Protein AF-A0A522MUW7-F1 (afdb_monomer_lite)

Secondary structure (DSSP, 8-state):
--HHHHHHIIIII--S-HHHHHHHHHHS----GGGHHHHHHHHHHGGGS-HHHHHHHHHHHTT----HHHHHHHHHHHHTT-HHHHHHHT-

pLDDT: mean 94.77, std 4.18, range [67.38, 98.0]

Sequence (91 aa):
MTTIEAIDAYFFEQRGSKADLIKGLLAKRSELPAAQPYYRAFEAVGARAADEALLALRSVLAGHHADDEHVKTLRAAVAAKDRAAYLRVLG

Structure (mmCIF, N/CA/C/O backbone):
data_AF-A0A522MUW7-F1
#
_entry.id   AF-A0A522MUW7-F1
#
loop_
_atom_site.group_PDB
_atom_site.id
_atom_site.type_symbol
_atom_site.label_atom_id
_atom_site.label_alt_id
_atom_site.label_comp_id
_atom_site.label_asym_id
_atom_site.label_entity_id
_atom_site.label_seq_id
_atom_site.pdbx_PDB_ins_code
_atom_site.Cartn_x
_atom_site.Cartn_y
_atom_site.Cartn_z
_atom_site.occupancy
_atom_site.B_iso_or_equiv
_atom_site.auth_seq_id
_atom_site.auth_comp_id
_atom_site.auth_asym_id
_atom_site.auth_atom_id
_atom_site.pdbx_PDB_model_num
ATOM 1 N N . MET A 1 1 ? 2.084 15.117 -0.653 1.00 67.38 1 MET A N 1
ATOM 2 C CA . MET A 1 1 ? 2.204 13.667 -0.448 1.00 67.38 1 MET A CA 1
ATOM 3 C C . MET A 1 1 ? 1.490 12.941 -1.577 1.00 67.38 1 MET A C 1
ATOM 5 O O . MET A 1 1 ? 0.283 13.127 -1.738 1.00 67.38 1 MET A O 1
ATOM 9 N N . THR A 1 2 ? 2.240 12.219 -2.402 1.00 84.81 2 THR A N 1
ATOM 10 C CA . THR A 1 2 ? 1.739 11.333 -3.459 1.00 84.81 2 THR A CA 1
ATOM 11 C C . THR A 1 2 ? 1.185 10.038 -2.855 1.00 84.81 2 THR A C 1
ATOM 13 O O . THR A 1 2 ? 1.416 9.730 -1.685 1.00 84.81 2 THR A O 1
ATOM 16 N N . THR A 1 3 ? 0.455 9.260 -3.655 1.00 87.06 3 THR A N 1
ATOM 17 C CA . THR A 1 3 ? -0.062 7.930 -3.282 1.00 87.06 3 THR A CA 1
ATOM 18 C C . THR A 1 3 ? 1.062 6.989 -2.829 1.00 87.06 3 THR A C 1
ATOM 20 O O . THR A 1 3 ? 0.898 6.256 -1.860 1.00 87.06 3 THR A O 1
ATOM 23 N N . ILE A 1 4 ? 2.222 7.059 -3.488 1.00 92.88 4 ILE A N 1
ATOM 24 C CA . ILE A 1 4 ? 3.420 6.275 -3.163 1.00 92.88 4 ILE A CA 1
ATOM 25 C C . ILE A 1 4 ? 3.987 6.674 -1.794 1.00 92.88 4 ILE A C 1
ATOM 27 O O . ILE A 1 4 ? 4.175 5.817 -0.934 1.00 92.88 4 ILE A O 1
ATOM 31 N N . GLU A 1 5 ? 4.193 7.974 -1.570 1.00 92.00 5 GLU A N 1
ATOM 32 C CA . GLU A 1 5 ? 4.737 8.493 -0.307 1.00 92.00 5 GLU A CA 1
ATOM 33 C C . GLU A 1 5 ? 3.838 8.145 0.889 1.00 92.00 5 GLU A C 1
ATOM 35 O O . GLU A 1 5 ? 4.334 7.858 1.974 1.00 92.00 5 GLU A O 1
ATOM 40 N N . ALA A 1 6 ? 2.517 8.126 0.688 1.00 93.62 6 ALA A N 1
ATOM 41 C CA . ALA A 1 6 ? 1.557 7.768 1.728 1.00 93.62 6 ALA A CA 1
ATOM 42 C C . ALA A 1 6 ? 1.687 6.303 2.177 1.00 93.62 6 ALA A C 1
ATOM 44 O O . ALA A 1 6 ? 1.635 6.019 3.374 1.00 93.62 6 ALA A O 1
ATOM 45 N N . ILE A 1 7 ? 1.866 5.378 1.227 1.00 95.44 7 ILE A N 1
ATOM 46 C CA . ILE A 1 7 ? 2.035 3.950 1.525 1.00 95.44 7 ILE A CA 1
ATOM 47 C C . ILE A 1 7 ? 3.369 3.716 2.243 1.00 95.44 7 ILE A C 1
ATOM 49 O O . ILE A 1 7 ? 3.413 3.021 3.258 1.00 95.44 7 ILE A O 1
ATOM 53 N N . ASP A 1 8 ? 4.444 4.345 1.765 1.00 96.19 8 ASP A N 1
ATOM 54 C CA . ASP A 1 8 ? 5.769 4.211 2.374 1.00 96.19 8 ASP A CA 1
ATOM 55 C C . ASP A 1 8 ? 5.776 4.763 3.818 1.00 96.19 8 ASP A C 1
ATOM 57 O O . ASP A 1 8 ? 6.297 4.117 4.732 1.00 96.19 8 ASP A O 1
ATOM 61 N N . ALA A 1 9 ? 5.136 5.914 4.058 1.00 94.94 9 ALA A N 1
ATOM 62 C CA . ALA A 1 9 ? 5.018 6.505 5.392 1.00 94.94 9 ALA A CA 1
ATOM 63 C C . ALA A 1 9 ? 4.174 5.647 6.355 1.00 94.94 9 ALA A C 1
ATOM 65 O O . ALA A 1 9 ? 4.486 5.565 7.544 1.00 94.94 9 ALA A O 1
ATOM 66 N N . TYR A 1 10 ? 3.138 4.964 5.862 1.00 96.12 10 TYR A N 1
ATOM 67 C CA . TYR A 1 10 ? 2.357 4.029 6.675 1.00 96.12 10 TYR A CA 1
ATOM 68 C C . TYR A 1 10 ? 3.217 2.862 7.188 1.00 96.12 10 TYR A C 1
ATOM 70 O O . TYR A 1 10 ? 3.179 2.546 8.377 1.00 96.12 10 TYR A O 1
ATOM 78 N N . PHE A 1 11 ? 4.053 2.266 6.334 1.00 96.31 11 PHE A N 1
ATOM 79 C CA . PHE A 1 11 ? 4.869 1.111 6.722 1.00 96.31 11 PHE A CA 1
ATOM 80 C C . PHE A 1 11 ? 6.101 1.460 7.570 1.00 96.31 11 PHE A C 1
ATOM 82 O O . PHE A 1 11 ? 6.430 0.728 8.516 1.00 96.31 11 PHE A O 1
ATOM 89 N N . PHE A 1 12 ? 6.790 2.559 7.250 1.00 96.62 12 PHE A N 1
ATOM 90 C CA . PHE A 1 12 ? 8.093 2.879 7.847 1.00 96.62 12 PHE A CA 1
ATOM 91 C C . PHE A 1 12 ? 8.047 4.010 8.872 1.00 96.62 12 PHE A C 1
ATOM 93 O O . PHE A 1 12 ? 8.786 3.957 9.851 1.00 96.62 12 PHE A O 1
ATOM 100 N N . GLU A 1 13 ? 7.165 4.993 8.698 1.00 94.38 13 GLU A N 1
ATOM 101 C CA . GLU A 1 13 ? 7.036 6.129 9.623 1.00 94.38 13 GLU A CA 1
ATOM 102 C C . GLU A 1 13 ? 5.904 5.925 10.642 1.00 94.38 13 GLU A C 1
ATOM 104 O O . GLU A 1 13 ? 5.765 6.726 11.563 1.00 94.38 13 GLU A O 1
ATOM 109 N N . GLN A 1 14 ? 5.094 4.866 10.482 1.00 86.94 14 GLN A N 1
ATOM 110 C CA . GLN A 1 14 ? 3.882 4.606 11.274 1.00 86.94 14 GLN A CA 1
ATOM 111 C C . GLN A 1 14 ? 2.947 5.827 11.311 1.00 86.94 14 GLN A C 1
ATOM 113 O O . GLN A 1 14 ? 2.276 6.106 12.308 1.00 86.94 14 GLN A O 1
ATOM 118 N N . ARG A 1 15 ? 2.928 6.598 10.217 1.00 87.94 15 ARG A N 1
ATOM 119 C CA . ARG A 1 15 ? 2.157 7.836 10.136 1.00 87.94 15 ARG A CA 1
ATOM 120 C C . ARG A 1 15 ? 0.711 7.527 9.754 1.00 87.94 15 ARG A C 1
ATOM 122 O O . ARG A 1 15 ? 0.428 7.156 8.618 1.00 87.94 15 ARG A O 1
ATOM 129 N N . GLY A 1 16 ? -0.202 7.803 10.682 1.00 86.81 16 GLY A N 1
ATOM 130 C CA . GLY A 1 16 ? -1.646 7.696 10.468 1.00 86.81 16 GLY A CA 1
ATOM 131 C C . GLY A 1 16 ? -2.179 6.265 10.564 1.00 86.81 16 GLY A C 1
ATOM 132 O O . GLY A 1 16 ? -1.430 5.304 10.725 1.00 86.81 16 GLY A O 1
ATOM 133 N N . SER A 1 17 ? -3.503 6.126 10.492 1.00 94.38 17 SER A N 1
ATOM 134 C CA . SER A 1 17 ? -4.157 4.817 10.507 1.00 94.38 17 SER A CA 1
ATOM 135 C C . SER A 1 17 ? -4.287 4.236 9.093 1.00 94.38 17 SER A C 1
ATOM 137 O O . SER A 1 17 ? -4.339 4.971 8.104 1.00 94.38 17 SER A O 1
ATOM 139 N N . LYS A 1 18 ? -4.440 2.907 8.978 1.00 95.38 18 LYS A N 1
ATOM 140 C CA . LYS A 1 18 ? -4.787 2.260 7.697 1.00 95.38 18 LYS A CA 1
ATOM 141 C C . LYS A 1 18 ? -6.089 2.820 7.108 1.00 95.38 18 LYS A C 1
ATOM 143 O O . LYS A 1 18 ? -6.209 2.944 5.892 1.00 95.38 18 LYS A O 1
ATOM 148 N N . ALA A 1 19 ? -7.059 3.170 7.956 1.00 96.12 19 ALA A N 1
ATOM 149 C CA . ALA A 1 19 ? -8.325 3.750 7.514 1.00 96.12 19 ALA A CA 1
ATOM 150 C C . ALA A 1 19 ? -8.116 5.113 6.836 1.00 96.12 19 ALA A C 1
ATOM 152 O O . ALA A 1 19 ? -8.661 5.349 5.756 1.00 96.12 19 ALA A O 1
ATOM 153 N N . ASP A 1 20 ? -7.281 5.973 7.424 1.00 95.12 20 ASP A N 1
ATOM 154 C CA . ASP A 1 20 ? -6.951 7.283 6.856 1.00 95.12 20 ASP A CA 1
ATOM 155 C C . ASP A 1 20 ? -6.139 7.152 5.568 1.00 95.12 20 ASP A C 1
ATOM 157 O O . ASP A 1 20 ? -6.424 7.852 4.593 1.00 95.12 20 ASP A O 1
ATOM 161 N N . LEU A 1 21 ? -5.182 6.214 5.533 1.00 96.19 21 LEU A N 1
ATOM 162 C CA . LEU A 1 21 ? -4.438 5.890 4.319 1.00 96.19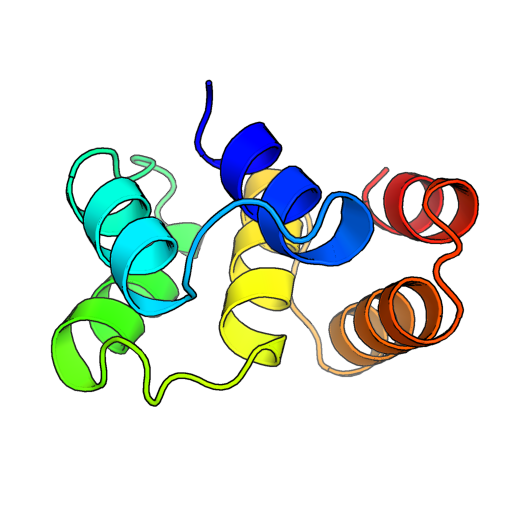 21 LEU A CA 1
ATOM 163 C C . LEU A 1 21 ? -5.401 5.503 3.198 1.00 96.19 21 LEU A C 1
ATOM 165 O O . LEU A 1 21 ? -5.393 6.137 2.148 1.00 96.19 21 LEU A O 1
ATOM 169 N N . ILE A 1 22 ? -6.264 4.509 3.420 1.00 96.81 22 ILE A N 1
ATOM 170 C CA . ILE A 1 22 ? -7.196 4.022 2.396 1.00 96.81 22 ILE A CA 1
ATOM 171 C C . ILE A 1 22 ? -8.146 5.125 1.935 1.00 96.81 22 ILE A C 1
ATOM 173 O O . ILE A 1 22 ? -8.345 5.290 0.732 1.00 96.81 22 ILE A O 1
ATOM 177 N N . LYS A 1 23 ? -8.680 5.931 2.857 1.00 95.88 23 LYS A N 1
ATOM 178 C CA . LYS A 1 23 ? -9.496 7.097 2.501 1.00 95.88 23 LYS A CA 1
ATOM 179 C C . LYS A 1 23 ? -8.729 8.052 1.578 1.00 95.88 23 LYS A C 1
ATOM 181 O O . LYS A 1 23 ? -9.280 8.506 0.577 1.00 95.88 23 LYS A O 1
ATOM 186 N N . GLY A 1 24 ? -7.457 8.321 1.876 1.00 95.38 24 GLY A N 1
ATOM 187 C CA . GLY A 1 24 ? -6.577 9.131 1.032 1.00 95.38 24 GLY A CA 1
ATOM 188 C C . GLY A 1 24 ? -6.305 8.506 -0.340 1.00 95.38 24 GLY A C 1
ATOM 189 O O . GLY A 1 24 ? -6.397 9.200 -1.353 1.00 95.38 24 GLY A O 1
ATOM 190 N N . LEU A 1 25 ? -6.035 7.198 -0.38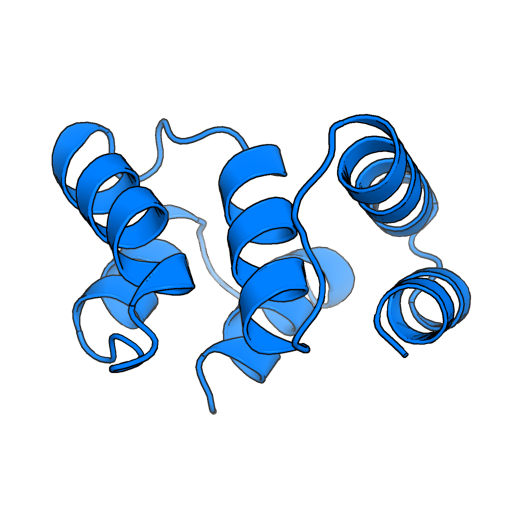8 1.00 95.69 25 LEU A N 1
ATOM 191 C CA . LEU A 1 25 ? -5.810 6.442 -1.625 1.00 95.69 25 LEU A CA 1
ATOM 192 C C . LEU A 1 25 ? -7.042 6.480 -2.540 1.00 95.69 25 LEU A C 1
ATOM 194 O O . LEU A 1 25 ? -6.912 6.697 -3.742 1.00 95.69 25 LEU A O 1
ATOM 198 N N . LEU A 1 26 ? -8.239 6.312 -1.974 1.00 96.19 26 LEU A N 1
ATOM 199 C CA . LEU A 1 26 ? -9.495 6.334 -2.724 1.00 96.19 26 LEU A CA 1
ATOM 200 C C . LEU A 1 26 ? -9.880 7.732 -3.214 1.00 96.19 26 LEU A C 1
ATOM 202 O O . LEU A 1 26 ? -10.551 7.831 -4.241 1.00 96.19 26 LEU A O 1
ATOM 206 N N . ALA A 1 27 ? -9.458 8.786 -2.510 1.00 95.44 27 ALA A N 1
ATOM 207 C CA . ALA A 1 27 ? -9.660 10.175 -2.920 1.00 95.44 27 ALA A CA 1
ATOM 208 C C . ALA A 1 27 ? -8.688 10.621 -4.028 1.00 95.44 27 ALA A C 1
ATOM 210 O O . ALA A 1 27 ? -8.993 11.550 -4.772 1.00 95.44 27 ALA A O 1
ATOM 211 N N . LYS A 1 28 ? -7.518 9.980 -4.137 1.00 92.56 28 LYS A N 1
ATOM 212 C CA . LYS A 1 28 ? -6.469 10.289 -5.123 1.00 92.56 28 LYS A CA 1
ATOM 213 C C . LYS A 1 28 ? -6.000 9.021 -5.833 1.00 92.56 28 LYS A C 1
ATOM 215 O O . LYS A 1 28 ? -4.846 8.601 -5.709 1.00 92.56 28 LYS A O 1
ATOM 220 N N . ARG A 1 29 ? -6.924 8.390 -6.556 1.00 94.44 29 ARG A N 1
ATOM 221 C CA . ARG A 1 29 ? -6.636 7.164 -7.305 1.00 94.44 29 ARG A CA 1
ATOM 222 C C . ARG A 1 29 ? -5.691 7.465 -8.455 1.00 94.44 29 ARG A C 1
ATOM 224 O O . ARG A 1 29 ? -5.844 8.466 -9.146 1.00 94.44 29 ARG A O 1
ATOM 231 N N . SER A 1 30 ? -4.741 6.567 -8.669 1.00 94.44 30 SER A N 1
ATOM 232 C CA . SER A 1 30 ? -4.002 6.516 -9.923 1.00 94.44 30 SER A CA 1
ATOM 233 C C . SER A 1 30 ? -4.946 6.137 -11.064 1.00 94.44 30 SER A C 1
ATOM 235 O O . SER A 1 30 ? -5.862 5.338 -10.864 1.00 94.44 30 SER A O 1
ATOM 237 N N . GLU A 1 31 ? -4.700 6.668 -12.259 1.00 94.12 31 GLU A N 1
ATOM 238 C CA . GLU A 1 31 ? -5.406 6.286 -13.489 1.00 94.12 31 GLU A CA 1
ATOM 239 C C . GLU A 1 31 ? -4.847 4.997 -14.110 1.00 94.12 31 GLU A C 1
ATOM 241 O O . GLU A 1 31 ? -5.423 4.464 -15.056 1.00 94.12 31 GLU A O 1
ATOM 246 N N . LEU A 1 32 ? -3.752 4.450 -13.561 1.00 95.31 32 LEU A N 1
ATOM 247 C CA . LEU A 1 32 ? -3.158 3.206 -14.04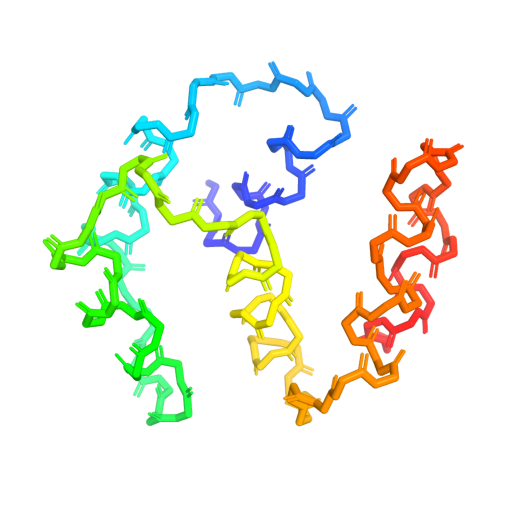6 1.00 95.31 32 LEU A CA 1
ATOM 248 C C . LEU A 1 32 ? -4.196 2.070 -14.018 1.00 95.31 32 LEU A C 1
ATOM 250 O O . LEU A 1 32 ? -4.719 1.751 -12.942 1.00 95.31 32 LEU A O 1
ATOM 254 N N . PRO A 1 33 ? -4.476 1.408 -15.159 1.00 96.06 33 PRO A N 1
ATOM 255 C CA . PRO A 1 33 ? -5.457 0.325 -15.217 1.00 96.06 33 PRO A CA 1
ATOM 256 C C . PRO A 1 33 ? -5.141 -0.820 -14.251 1.00 96.06 33 PRO A C 1
ATOM 258 O O . PRO A 1 33 ? -6.032 -1.326 -13.572 1.00 96.06 33 PRO A O 1
ATOM 261 N N . ALA A 1 34 ? -3.859 -1.169 -14.117 1.00 95.31 34 ALA A N 1
ATOM 262 C CA . ALA A 1 34 ? -3.396 -2.219 -13.213 1.00 95.31 34 ALA A CA 1
ATOM 263 C C . ALA A 1 34 ? -3.622 -1.887 -11.723 1.00 95.31 34 ALA A C 1
ATOM 265 O O . ALA A 1 34 ? -3.687 -2.798 -10.902 1.00 95.31 34 ALA A O 1
ATOM 266 N N . ALA A 1 35 ? -3.775 -0.607 -11.358 1.00 96.56 35 ALA A N 1
ATOM 267 C CA . ALA A 1 35 ? -4.044 -0.187 -9.982 1.00 96.56 35 AL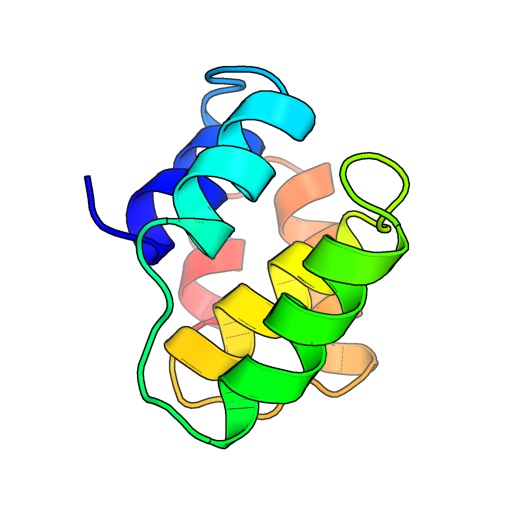A A CA 1
ATOM 268 C C . ALA A 1 35 ? -5.539 -0.280 -9.609 1.00 96.56 35 ALA A C 1
ATOM 270 O O . ALA A 1 35 ? -5.882 -0.385 -8.429 1.00 96.56 35 ALA A O 1
ATOM 271 N N . GLN A 1 36 ? -6.442 -0.272 -10.599 1.00 96.44 36 GLN A N 1
ATOM 272 C CA . GLN A 1 36 ? -7.893 -0.224 -10.373 1.00 96.44 36 GLN A CA 1
ATOM 273 C C . GLN A 1 36 ? -8.451 -1.391 -9.544 1.00 96.44 36 GLN A C 1
ATOM 275 O O . GLN A 1 36 ? -9.292 -1.131 -8.679 1.00 96.44 36 GLN A O 1
ATOM 280 N N . PRO A 1 37 ? -8.013 -2.654 -9.733 1.00 95.56 37 PRO A N 1
ATOM 281 C CA . PRO A 1 37 ? -8.496 -3.766 -8.916 1.00 95.56 37 PRO A CA 1
ATOM 282 C C . PRO A 1 37 ? -8.249 -3.561 -7.416 1.00 95.56 37 PRO A C 1
ATOM 284 O O . PRO A 1 37 ? -9.118 -3.878 -6.605 1.00 95.56 37 PRO A O 1
ATOM 287 N N . TYR A 1 38 ? -7.116 -2.957 -7.043 1.00 96.69 38 TYR A N 1
ATOM 288 C CA . TYR A 1 38 ? -6.786 -2.674 -5.645 1.00 96.69 38 TYR A CA 1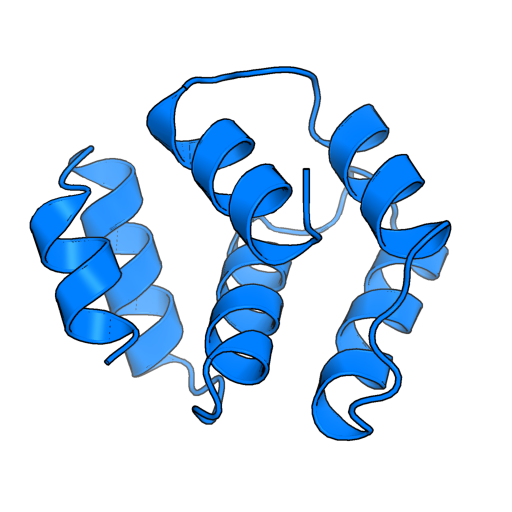
ATOM 289 C C . TYR A 1 38 ? -7.681 -1.586 -5.064 1.00 96.69 38 TYR A C 1
ATOM 291 O O . TYR A 1 38 ? -8.203 -1.752 -3.966 1.00 96.69 38 TYR A O 1
ATOM 299 N N . TYR A 1 39 ? -7.939 -0.508 -5.812 1.00 97.44 39 TYR A N 1
ATOM 300 C CA . TYR A 1 39 ? -8.879 0.521 -5.362 1.00 97.44 39 TYR A CA 1
ATOM 301 C C . TYR A 1 39 ? -10.282 -0.046 -5.145 1.00 97.44 39 TYR A C 1
ATOM 303 O O . TYR A 1 39 ? -10.883 0.240 -4.115 1.00 97.44 39 TYR A O 1
ATOM 311 N N . ARG A 1 40 ? -10.765 -0.916 -6.038 1.00 96.69 40 ARG A N 1
ATOM 312 C CA . ARG A 1 40 ? -12.057 -1.600 -5.856 1.00 96.69 40 ARG A CA 1
ATOM 313 C C . ARG A 1 40 ? -12.076 -2.478 -4.607 1.00 96.69 40 ARG A C 1
ATOM 315 O O . ARG A 1 40 ? -13.051 -2.468 -3.861 1.00 96.69 40 ARG A O 1
ATOM 322 N N . ALA A 1 41 ? -10.993 -3.212 -4.347 1.00 95.94 41 ALA A N 1
ATOM 323 C CA . ALA A 1 41 ? -10.867 -3.986 -3.117 1.00 95.94 41 ALA A CA 1
ATOM 324 C C . ALA A 1 41 ? -10.921 -3.072 -1.880 1.00 95.94 41 ALA A C 1
ATOM 326 O O . ALA A 1 41 ? -11.652 -3.354 -0.932 1.00 95.94 41 ALA A O 1
ATOM 327 N N . PHE A 1 42 ? -10.219 -1.938 -1.906 1.00 97.75 42 PHE A N 1
ATOM 328 C CA . PHE A 1 42 ? -10.243 -0.967 -0.813 1.00 97.75 42 PHE A CA 1
ATOM 329 C C . PHE A 1 42 ? -11.608 -0.300 -0.621 1.00 97.75 42 PHE A C 1
ATOM 331 O O . PHE A 1 42 ? -11.981 -0.042 0.518 1.00 97.75 42 PHE A O 1
ATOM 338 N N . GLU A 1 43 ? -12.379 -0.059 -1.682 1.00 97.19 43 GLU A N 1
ATOM 339 C CA . GLU A 1 43 ? -13.774 0.387 -1.558 1.00 97.19 43 GLU A CA 1
ATOM 340 C C . GLU A 1 43 ? -14.637 -0.658 -0.847 1.00 97.19 43 GLU A C 1
ATOM 342 O O . GLU A 1 43 ? -15.445 -0.310 0.012 1.00 97.19 43 GLU A O 1
ATOM 347 N N . ALA A 1 44 ? -14.452 -1.937 -1.184 1.00 97.31 44 ALA A N 1
ATOM 348 C CA . ALA A 1 44 ? -15.278 -3.021 -0.669 1.00 97.31 44 ALA A CA 1
ATOM 349 C C . ALA A 1 44 ? -14.994 -3.345 0.806 1.00 97.31 44 ALA A C 1
ATOM 351 O O . ALA A 1 44 ? -15.925 -3.547 1.586 1.00 97.31 44 ALA A O 1
ATOM 352 N N . VAL A 1 45 ? -13.717 -3.418 1.200 1.00 96.69 45 VAL A N 1
ATOM 353 C CA . VAL A 1 45 ? -13.333 -3.880 2.549 1.00 96.69 45 VAL A CA 1
ATOM 354 C C . VAL A 1 45 ? -12.687 -2.802 3.422 1.00 96.69 45 VAL A C 1
ATOM 356 O O . VAL A 1 45 ? -12.569 -2.986 4.638 1.00 96.69 45 VAL A O 1
ATOM 359 N N . GLY A 1 46 ? -12.301 -1.658 2.853 1.00 95.50 46 GLY A N 1
ATOM 360 C CA . GLY A 1 46 ? -11.692 -0.552 3.589 1.00 95.50 46 GLY A CA 1
ATOM 361 C C . GLY A 1 46 ? -10.477 -0.996 4.404 1.00 95.50 46 GLY A C 1
ATOM 362 O O . GLY A 1 46 ? -9.660 -1.795 3.951 1.00 95.50 46 GLY A O 1
ATOM 363 N N . ALA A 1 47 ? -10.392 -0.530 5.653 1.00 94.69 47 ALA A N 1
ATOM 364 C CA . ALA A 1 47 ? -9.304 -0.857 6.581 1.00 94.69 47 ALA A CA 1
ATOM 365 C C . ALA A 1 47 ? -9.159 -2.355 6.919 1.00 94.69 47 ALA A C 1
ATOM 367 O O . ALA A 1 47 ? -8.154 -2.739 7.511 1.00 94.69 47 ALA A O 1
ATOM 368 N N . ARG A 1 48 ? -10.122 -3.206 6.537 1.00 96.38 48 ARG A N 1
ATOM 369 C CA . ARG A 1 48 ? -10.002 -4.668 6.664 1.00 96.38 48 ARG A CA 1
ATOM 370 C C . ARG A 1 48 ? -9.162 -5.295 5.549 1.00 96.38 48 ARG A C 1
ATOM 372 O O . ARG A 1 48 ? -8.870 -6.483 5.622 1.00 96.38 48 ARG A O 1
ATOM 379 N N . ALA A 1 49 ? -8.764 -4.523 4.535 1.00 96.19 49 ALA A N 1
ATOM 380 C CA . ALA A 1 49 ? -7.820 -4.984 3.529 1.00 96.19 49 ALA A CA 1
ATOM 381 C C . ALA A 1 49 ? -6.498 -5.427 4.176 1.00 96.19 49 ALA A C 1
ATOM 383 O O . ALA A 1 49 ? -5.956 -4.752 5.062 1.00 96.19 49 ALA A O 1
ATOM 384 N N . ALA A 1 50 ? -5.968 -6.550 3.697 1.00 95.50 50 ALA A N 1
ATOM 385 C CA . ALA A 1 50 ? -4.649 -7.035 4.078 1.00 95.50 50 ALA A CA 1
ATOM 386 C C . ALA A 1 50 ? -3.566 -6.007 3.706 1.00 95.50 50 ALA A C 1
ATOM 388 O O . ALA A 1 50 ? -3.706 -5.281 2.718 1.00 95.50 50 ALA A O 1
ATOM 389 N N . ASP A 1 51 ? -2.485 -5.934 4.487 1.00 96.38 51 ASP A N 1
ATOM 390 C CA . ASP A 1 51 ? -1.353 -5.052 4.159 1.00 96.38 51 ASP A CA 1
ATOM 391 C C . ASP A 1 51 ? -0.708 -5.442 2.824 1.00 96.38 51 ASP A C 1
ATOM 393 O O . ASP A 1 51 ? -0.252 -4.579 2.076 1.00 96.38 51 ASP A O 1
ATOM 397 N N . GLU A 1 52 ? -0.760 -6.724 2.464 1.00 96.81 52 GLU A N 1
ATOM 398 C CA . GLU A 1 52 ? -0.332 -7.245 1.169 1.00 96.81 52 GLU A CA 1
ATOM 399 C C . GLU A 1 52 ? -1.023 -6.545 -0.007 1.00 96.81 52 GLU A C 1
ATOM 401 O O . GLU A 1 52 ? -0.384 -6.318 -1.028 1.00 96.81 52 GLU A O 1
ATOM 406 N N . ALA A 1 53 ? -2.284 -6.119 0.131 1.00 96.94 53 ALA A N 1
ATOM 407 C CA . ALA A 1 53 ? -2.967 -5.372 -0.924 1.00 96.94 53 ALA A CA 1
ATOM 408 C C . ALA A 1 53 ? -2.372 -3.964 -1.119 1.00 96.94 53 ALA A C 1
ATOM 410 O O . ALA A 1 53 ? -2.333 -3.460 -2.242 1.00 96.94 53 ALA A O 1
ATOM 411 N N . LEU A 1 54 ? -1.876 -3.331 -0.048 1.00 97.38 54 LEU A N 1
ATOM 412 C CA . LEU A 1 54 ? -1.163 -2.050 -0.129 1.00 97.38 54 LEU A CA 1
ATOM 413 C C . LEU A 1 54 ? 0.220 -2.230 -0.768 1.00 97.38 54 LEU A C 1
ATOM 415 O O . LEU A 1 54 ? 0.611 -1.417 -1.602 1.00 97.38 54 LEU A O 1
ATOM 419 N N . LEU A 1 55 ? 0.932 -3.308 -0.421 1.00 97.62 55 LEU A N 1
ATOM 420 C CA . LEU A 1 55 ? 2.221 -3.659 -1.030 1.00 97.62 55 LEU A CA 1
ATOM 421 C C . LEU A 1 55 ? 2.073 -3.985 -2.520 1.00 97.62 55 LEU A C 1
ATOM 423 O O . LEU A 1 55 ? 2.855 -3.505 -3.338 1.00 97.62 55 LEU A O 1
ATOM 427 N N . ALA A 1 56 ? 1.034 -4.733 -2.884 1.00 97.62 56 ALA A N 1
ATOM 428 C CA . ALA A 1 56 ? 0.706 -5.049 -4.267 1.00 97.62 56 ALA A CA 1
ATOM 429 C C . ALA A 1 56 ? 0.351 -3.787 -5.071 1.00 97.62 56 ALA A C 1
ATOM 431 O O . ALA A 1 56 ? 0.915 -3.572 -6.145 1.00 97.62 56 ALA A O 1
ATOM 432 N N . LEU A 1 57 ? -0.493 -2.894 -4.528 1.00 97.31 57 LEU A N 1
ATOM 433 C CA . LEU A 1 57 ? -0.751 -1.591 -5.153 1.00 97.31 57 LEU A CA 1
ATOM 434 C C . LEU A 1 57 ? 0.561 -0.826 -5.357 1.00 97.31 57 LEU A C 1
ATOM 436 O O . LEU A 1 57 ? 0.809 -0.289 -6.433 1.00 97.31 57 LEU A O 1
ATOM 440 N N . ARG A 1 58 ? 1.416 -0.770 -4.337 1.00 97.06 58 ARG A N 1
ATOM 441 C CA . ARG A 1 58 ? 2.673 -0.027 -4.395 1.00 97.06 58 ARG A CA 1
ATOM 442 C C . ARG A 1 58 ? 3.666 -0.573 -5.422 1.00 97.06 58 ARG A C 1
ATOM 444 O O . ARG A 1 58 ? 4.350 0.236 -6.051 1.00 97.06 58 ARG A O 1
ATOM 451 N N . SER A 1 59 ? 3.720 -1.895 -5.588 1.00 96.88 59 SER A N 1
ATOM 452 C CA . SER A 1 59 ? 4.488 -2.590 -6.629 1.00 96.88 59 SER A CA 1
ATOM 453 C C . SER A 1 59 ? 3.985 -2.210 -8.027 1.00 96.88 59 SER A C 1
ATOM 455 O O . SER A 1 59 ? 4.760 -1.752 -8.865 1.00 96.88 59 SER A O 1
ATOM 457 N N . VAL A 1 60 ? 2.665 -2.234 -8.237 1.00 96.62 60 VAL A N 1
ATOM 458 C CA . VAL A 1 60 ? 2.049 -1.808 -9.504 1.00 96.62 60 VAL A CA 1
ATOM 459 C C . VAL A 1 60 ? 2.290 -0.330 -9.806 1.00 96.62 60 VAL A C 1
ATOM 461 O O . VAL A 1 60 ? 2.573 0.033 -10.946 1.00 96.62 60 VAL A O 1
ATOM 464 N N . LEU A 1 61 ? 2.223 0.539 -8.796 1.00 95.69 61 LEU A N 1
ATOM 465 C CA . LEU A 1 61 ? 2.543 1.962 -8.955 1.00 95.69 61 LEU A CA 1
ATOM 466 C C . LEU A 1 61 ? 4.024 2.206 -9.295 1.00 95.69 61 LEU A C 1
ATOM 468 O O . LEU A 1 61 ? 4.342 3.266 -9.827 1.00 95.69 61 LEU A O 1
ATOM 472 N N . ALA A 1 62 ? 4.911 1.250 -9.006 1.00 95.12 62 ALA A N 1
ATOM 473 C CA . ALA A 1 62 ? 6.311 1.263 -9.432 1.00 95.12 62 ALA A CA 1
ATOM 474 C C . ALA A 1 62 ? 6.535 0.636 -10.823 1.00 95.12 62 ALA A C 1
ATOM 476 O O . ALA A 1 62 ? 7.666 0.584 -11.291 1.00 95.12 62 ALA A O 1
ATOM 477 N N . GLY A 1 63 ? 5.475 0.182 -11.500 1.00 94.94 63 GLY A N 1
ATOM 478 C CA . GLY A 1 63 ? 5.564 -0.434 -12.825 1.00 94.94 63 GLY A CA 1
ATOM 479 C C . GLY A 1 63 ? 5.854 -1.937 -12.811 1.00 94.94 63 GLY A C 1
ATOM 480 O O . GLY A 1 63 ? 6.063 -2.514 -13.874 1.00 94.94 63 GLY A O 1
ATOM 481 N N . HIS A 1 64 ? 5.836 -2.579 -11.640 1.00 94.06 64 HIS A N 1
ATOM 482 C CA . HIS A 1 64 ? 6.019 -4.026 -11.511 1.00 94.06 64 HIS A CA 1
ATOM 483 C C . HIS A 1 64 ? 4.686 -4.774 -11.542 1.00 94.06 64 HIS A C 1
ATOM 485 O O . HIS A 1 64 ? 3.615 -4.217 -11.290 1.00 94.06 64 HIS A O 1
ATOM 491 N N . HIS A 1 65 ? 4.753 -6.075 -11.816 1.00 88.38 65 HIS A N 1
ATOM 492 C CA . HIS A 1 65 ? 3.637 -6.975 -11.557 1.00 88.38 65 HIS A CA 1
ATOM 493 C C . HIS A 1 65 ? 3.612 -7.346 -10.072 1.00 88.38 65 HIS A C 1
ATOM 495 O O . HIS A 1 65 ? 4.640 -7.661 -9.480 1.00 88.38 65 HIS A O 1
ATOM 501 N N . ALA A 1 66 ? 2.422 -7.345 -9.476 1.00 87.62 66 ALA A N 1
ATOM 502 C CA . ALA A 1 66 ? 2.233 -7.840 -8.120 1.00 87.62 66 ALA A CA 1
ATOM 503 C C . ALA A 1 66 ? 2.027 -9.360 -8.143 1.00 87.62 66 ALA A C 1
ATOM 505 O O . ALA A 1 66 ? 0.896 -9.840 -8.077 1.00 87.62 66 ALA A O 1
ATOM 506 N N . ASP A 1 67 ? 3.120 -10.105 -8.288 1.00 92.12 67 ASP A N 1
ATOM 507 C CA . ASP A 1 67 ? 3.120 -11.544 -8.031 1.00 92.12 67 ASP A CA 1
ATOM 508 C C . ASP A 1 67 ? 3.354 -11.853 -6.539 1.00 92.12 67 ASP A C 1
ATOM 510 O O . ASP A 1 67 ? 3.804 -11.007 -5.756 1.00 92.12 67 ASP A O 1
ATOM 514 N N . ASP A 1 68 ? 3.014 -13.078 -6.137 1.00 92.31 68 ASP A N 1
ATOM 515 C CA . ASP A 1 68 ? 3.072 -13.511 -4.740 1.00 92.31 68 ASP A CA 1
ATOM 516 C C . ASP A 1 68 ? 4.489 -13.436 -4.148 1.00 92.31 68 ASP A C 1
ATOM 518 O O . ASP A 1 68 ? 4.650 -13.041 -2.991 1.00 92.31 68 ASP A O 1
ATOM 522 N N . GLU A 1 69 ? 5.525 -13.800 -4.907 1.00 94.25 69 GLU A N 1
ATOM 523 C CA . GLU A 1 69 ? 6.913 -13.807 -4.421 1.00 94.25 69 GLU A CA 1
ATOM 524 C C . GLU A 1 69 ? 7.454 -12.385 -4.242 1.00 94.25 69 GLU A C 1
ATOM 526 O O . GLU A 1 69 ? 8.133 -12.073 -3.255 1.00 94.25 69 GLU A O 1
ATOM 531 N N . HIS A 1 70 ? 7.078 -11.481 -5.141 1.00 93.88 70 HIS A N 1
ATOM 532 C CA . HIS A 1 70 ? 7.403 -10.070 -5.061 1.00 93.88 70 HIS A CA 1
ATOM 533 C C . HIS A 1 70 ? 6.751 -9.428 -3.829 1.00 93.88 70 HIS A C 1
ATOM 535 O O . HIS A 1 70 ? 7.430 -8.785 -3.021 1.00 93.88 70 HIS A O 1
ATOM 541 N N . VAL A 1 71 ? 5.455 -9.670 -3.605 1.00 96.69 71 VAL A N 1
ATOM 542 C CA . VAL A 1 71 ? 4.740 -9.155 -2.424 1.00 96.69 71 VAL A CA 1
ATOM 543 C C . VAL A 1 71 ? 5.296 -9.750 -1.126 1.00 96.69 71 VAL A C 1
ATOM 545 O O . VAL A 1 71 ? 5.464 -9.019 -0.145 1.00 96.69 71 VAL A O 1
ATOM 548 N N . LYS A 1 72 ? 5.655 -11.042 -1.103 1.00 97.06 72 LYS A N 1
ATOM 549 C CA . LYS A 1 72 ? 6.322 -11.666 0.055 1.00 97.06 72 LYS A CA 1
ATOM 550 C C . LYS A 1 72 ? 7.654 -10.995 0.375 1.00 97.06 72 LYS A C 1
ATOM 552 O O . LYS A 1 72 ? 7.935 -10.757 1.550 1.00 97.06 72 LYS A O 1
ATOM 557 N N . THR A 1 73 ? 8.443 -10.660 -0.643 1.00 96.62 73 THR A N 1
ATOM 558 C CA . THR A 1 73 ? 9.741 -9.994 -0.468 1.00 96.62 73 THR A CA 1
ATOM 559 C C . THR A 1 73 ? 9.564 -8.578 0.084 1.00 96.62 73 THR A C 1
ATOM 561 O O . THR A 1 73 ? 10.233 -8.201 1.048 1.00 96.62 73 THR A O 1
ATOM 564 N N . LEU A 1 74 ? 8.603 -7.812 -0.445 1.00 97.56 74 LEU A N 1
ATOM 565 C CA . LEU A 1 74 ? 8.247 -6.496 0.095 1.00 97.56 74 LEU A CA 1
ATOM 566 C C . LEU A 1 74 ? 7.793 -6.588 1.555 1.00 97.56 74 LEU A C 1
ATOM 568 O O . LEU A 1 74 ? 8.242 -5.812 2.401 1.00 97.56 74 LEU A O 1
ATOM 572 N N . ARG A 1 75 ? 6.943 -7.570 1.872 1.00 97.81 75 ARG A N 1
ATOM 573 C CA . ARG A 1 75 ? 6.463 -7.812 3.236 1.00 97.81 75 ARG A CA 1
ATOM 5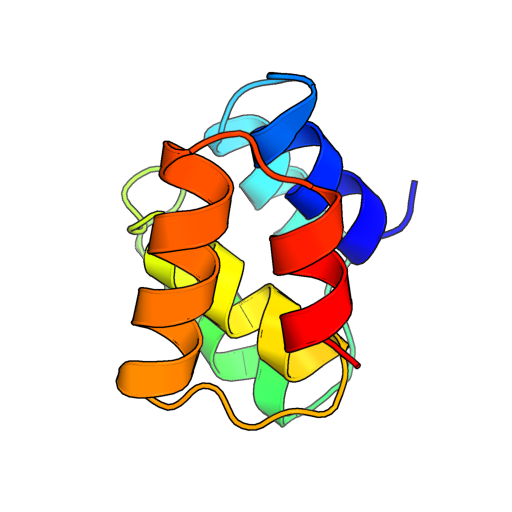74 C C . ARG A 1 75 ? 7.610 -8.151 4.184 1.00 97.81 75 ARG A C 1
ATOM 576 O O . ARG A 1 75 ? 7.631 -7.643 5.302 1.00 97.81 75 ARG A O 1
ATOM 583 N N . ALA A 1 76 ? 8.568 -8.967 3.745 1.00 98.00 76 ALA A N 1
ATOM 584 C CA . ALA A 1 76 ? 9.753 -9.301 4.529 1.00 98.00 76 ALA A CA 1
ATOM 585 C C . ALA A 1 76 ? 10.601 -8.056 4.836 1.00 98.00 76 ALA A C 1
ATOM 587 O O . ALA A 1 76 ? 10.992 -7.854 5.984 1.00 98.00 76 ALA A O 1
ATOM 588 N N . ALA A 1 77 ? 10.811 -7.176 3.852 1.00 97.75 77 ALA A N 1
ATOM 589 C CA . ALA A 1 77 ? 11.538 -5.923 4.054 1.00 97.75 77 ALA A CA 1
ATOM 590 C C . ALA A 1 77 ? 10.816 -4.978 5.035 1.00 97.75 77 ALA A C 1
ATOM 592 O O . ALA A 1 77 ? 11.441 -4.416 5.936 1.00 97.75 77 ALA A O 1
ATOM 593 N N . VAL A 1 78 ? 9.489 -4.848 4.921 1.00 97.62 78 VAL A N 1
ATOM 594 C CA . VAL A 1 78 ? 8.671 -4.057 5.857 1.00 97.62 78 VAL A CA 1
ATOM 595 C C . VAL A 1 78 ? 8.723 -4.627 7.275 1.00 97.62 78 VAL A C 1
ATOM 597 O O . VAL A 1 78 ? 8.894 -3.868 8.231 1.00 97.62 78 VAL A O 1
ATOM 600 N N . ALA A 1 79 ? 8.607 -5.949 7.424 1.00 97.38 79 ALA A N 1
ATOM 601 C CA . ALA A 1 79 ? 8.693 -6.623 8.718 1.00 97.38 79 ALA A CA 1
ATOM 602 C C . ALA A 1 79 ? 10.070 -6.425 9.373 1.00 97.38 79 ALA A C 1
ATOM 604 O O . ALA A 1 79 ? 10.148 -6.182 10.575 1.00 97.38 79 ALA A O 1
ATOM 605 N N . ALA A 1 80 ? 11.139 -6.441 8.573 1.00 97.44 80 ALA A N 1
ATOM 606 C CA . ALA A 1 80 ? 12.502 -6.148 9.012 1.00 97.44 80 ALA A CA 1
ATOM 607 C C . ALA A 1 80 ? 12.781 -4.648 9.229 1.00 97.44 80 ALA A C 1
ATOM 609 O O . ALA A 1 80 ? 13.872 -4.292 9.668 1.00 97.44 80 ALA A O 1
ATOM 610 N N . LYS A 1 81 ? 11.825 -3.759 8.908 1.00 96.50 81 LYS A N 1
ATOM 611 C CA . LYS A 1 81 ? 12.009 -2.296 8.869 1.00 96.50 81 LYS A CA 1
ATOM 612 C C . LYS A 1 81 ? 13.175 -1.851 7.971 1.00 96.50 81 LYS A C 1
ATOM 614 O O . LYS A 1 81 ? 13.701 -0.751 8.130 1.00 96.50 81 LYS A O 1
ATOM 619 N N . ASP A 1 82 ? 13.527 -2.661 6.974 1.00 97.75 82 ASP A N 1
ATOM 620 C CA . ASP A 1 82 ? 14.588 -2.370 6.013 1.00 97.75 82 ASP A CA 1
ATOM 621 C C . ASP A 1 82 ? 14.020 -1.621 4.801 1.00 97.75 82 ASP A C 1
ATOM 623 O O . ASP A 1 82 ? 13.628 -2.198 3.780 1.00 97.75 82 ASP A O 1
ATOM 627 N N . ARG A 1 83 ? 13.973 -0.289 4.919 1.00 96.88 83 ARG A N 1
ATOM 628 C CA . ARG A 1 83 ? 13.496 0.582 3.839 1.00 96.88 83 ARG A CA 1
ATOM 629 C C . ARG A 1 83 ? 14.384 0.504 2.594 1.00 96.88 83 ARG A C 1
ATOM 631 O O . ARG A 1 83 ? 13.881 0.673 1.487 1.00 96.88 83 ARG A O 1
ATOM 638 N N . ALA A 1 84 ? 15.681 0.240 2.746 1.00 96.88 84 ALA A N 1
ATOM 639 C CA . ALA A 1 84 ? 16.598 0.159 1.614 1.00 96.88 84 ALA A CA 1
ATOM 640 C C . ALA A 1 84 ? 16.347 -1.109 0.786 1.00 96.88 84 ALA A C 1
ATOM 642 O O . ALA A 1 84 ? 16.286 -1.033 -0.441 1.00 96.88 84 ALA A O 1
ATOM 643 N N . ALA A 1 85 ? 16.145 -2.257 1.439 1.00 96.81 85 ALA A N 1
ATOM 644 C CA . ALA A 1 85 ? 15.735 -3.485 0.761 1.00 96.81 85 ALA A CA 1
ATOM 645 C C . ALA A 1 85 ? 14.374 -3.327 0.080 1.00 96.81 85 ALA A C 1
ATOM 647 O O . ALA A 1 85 ? 14.235 -3.697 -1.082 1.00 96.81 85 ALA A O 1
ATOM 648 N N . TYR A 1 86 ? 13.403 -2.717 0.761 1.00 97.56 86 TYR A N 1
ATOM 649 C CA . TYR A 1 86 ? 12.084 -2.441 0.194 1.00 97.56 86 TYR A CA 1
ATOM 650 C C . TYR A 1 86 ? 12.156 -1.607 -1.094 1.00 97.56 86 TYR A C 1
ATOM 652 O O . TYR A 1 86 ? 11.558 -1.981 -2.099 1.00 97.56 86 TYR A O 1
ATOM 660 N N . LEU A 1 87 ? 12.928 -0.514 -1.096 1.00 95.81 87 LEU A N 1
ATOM 661 C CA . LEU A 1 87 ? 13.092 0.325 -2.286 1.00 95.81 87 LEU A CA 1
ATOM 662 C C . LEU A 1 87 ? 13.834 -0.404 -3.411 1.00 95.81 87 LEU A C 1
ATOM 664 O O . LEU A 1 87 ? 13.438 -0.279 -4.560 1.00 95.81 87 LEU A O 1
ATOM 668 N N . ARG A 1 88 ? 14.844 -1.224 -3.087 1.00 95.94 88 ARG A N 1
ATOM 669 C CA . ARG A 1 88 ? 15.566 -2.037 -4.081 1.00 95.94 88 ARG A CA 1
ATOM 670 C C . ARG A 1 88 ? 14.651 -3.031 -4.799 1.00 95.94 88 ARG A C 1
ATOM 672 O O . ARG A 1 88 ? 14.844 -3.289 -5.979 1.00 95.94 88 ARG A O 1
ATOM 679 N N . VAL A 1 89 ? 13.675 -3.602 -4.092 1.00 94.00 89 VAL A N 1
ATOM 680 C CA . VAL A 1 89 ? 12.686 -4.516 -4.690 1.00 94.00 89 VAL A CA 1
ATOM 681 C C . VAL A 1 89 ? 11.747 -3.767 -5.637 1.00 94.00 89 VAL A C 1
ATOM 683 O O . VAL A 1 89 ? 11.329 -4.323 -6.646 1.00 94.00 89 VAL A O 1
ATOM 686 N N . LEU A 1 90 ? 11.442 -2.503 -5.338 1.00 93.75 90 LEU A N 1
ATOM 687 C CA . LEU A 1 90 ? 10.552 -1.664 -6.141 1.00 93.75 90 LEU A CA 1
ATOM 688 C C . LEU A 1 90 ? 11.217 -1.037 -7.376 1.00 93.75 90 LEU A C 1
ATOM 690 O O . LEU A 1 90 ? 10.507 -0.388 -8.142 1.00 93.75 90 LEU A O 1
ATOM 694 N N . GLY A 1 91 ? 12.509 -1.276 -7.618 1.00 82.94 91 GLY A N 1
ATOM 695 C CA . GLY A 1 91 ? 13.249 -0.727 -8.763 1.00 82.94 91 GLY A CA 1
ATOM 696 C C . GLY A 1 91 ? 13.930 0.591 -8.439 1.00 82.94 91 GLY A C 1
ATOM 697 O O . GLY A 1 91 ? 13.223 1.620 -8.374 1.00 82.94 91 GLY A O 1
#

Foldseek 3Di:
DDLLVLLLCVLQVVPDAQQVNLVVCLVHPDPPPQLVVLNVVCVVQPSNDDNLSSLQSNLVVLVHHSDPVLSVQLVVCSVVSPVVSNVVSSD

Radius of gyration: 11.97 Å; chains: 1; bounding box: 32×28×26 Å